Protein AF-A0A527FT64-F1 (afdb_monomer)

Solvent-accessible surface area (backbone atoms only — not comparable to full-atom values): 4419 Å² total; per-residue (Å²): 106,70,65,59,54,52,53,51,54,52,47,56,56,49,52,46,51,52,43,35,73,74,44,59,84,93,42,32,71,57,37,45,48,52,58,51,49,52,52,53,50,47,63,69,46,44,58,60,53,42,49,59,41,25,77,77,53,34,70,67,41,30,52,51,51,53,50,49,52,52,51,50,52,52,49,54,63,70,77,104

Radius of gyration: 15.1 Å; Cα contacts (8 Å, |Δi|>4): 25; chains: 1; bounding box: 31×26×39 Å

Sequence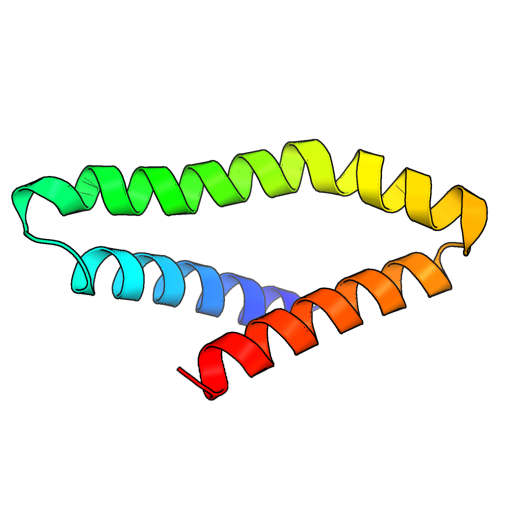 (80 aa):
RIVMALSSGLFAATAQGTAVALVDDHHRARAIAVVVGGTTVAVALGAPLGALVATVAGWRGTFFAIAGLGALAGAILWYR

Foldseek 3Di:
DVVVVVVVVVCLVVQLVVQLVVDDPVCSVVSNVVVVVVVVVCVVVVVVVLVVQCVPPNNVSSVVVVVVVVVVVVVVVVVD

Secondary structure (DSSP, 8-state):
-HHHHHHHHHHHHHHHHHHHHTS-GGGHHHHHHHHHHHHHHHHHHHHHHHHHHHHHHHHHHHHHHHHHHHHHHHHHHHH-

Mean predicted aligned error: 3.68 Å

pLDDT: mean 93.49, std 3.0, range [78.0, 96.75]

Structure (mmCIF, N/CA/C/O backbone):
data_AF-A0A527FT64-F1
#
_entry.id   AF-A0A527FT64-F1
#
loop_
_atom_site.group_PDB
_atom_site.id
_atom_site.type_symbol
_atom_site.label_atom_id
_atom_site.label_alt_id
_atom_site.label_comp_id
_atom_site.label_asym_id
_atom_site.label_entity_id
_atom_site.label_seq_id
_atom_site.pdbx_PDB_ins_code
_atom_site.Cartn_x
_atom_site.Ca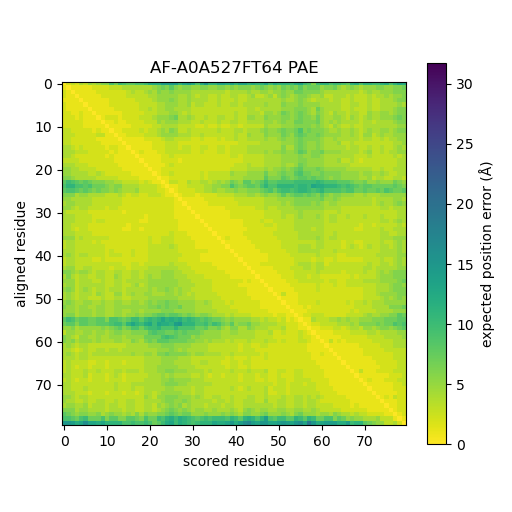rtn_y
_atom_site.Cartn_z
_atom_site.occupancy
_atom_site.B_iso_or_equiv
_atom_site.auth_seq_id
_atom_site.auth_comp_id
_atom_site.auth_asym_id
_atom_site.auth_atom_id
_atom_site.pdbx_PDB_model_num
ATOM 1 N N . ARG A 1 1 ? -0.112 -15.306 8.664 1.00 79.25 1 ARG A N 1
ATOM 2 C CA . ARG A 1 1 ? 1.285 -14.827 8.486 1.00 79.25 1 ARG A CA 1
ATOM 3 C C . ARG A 1 1 ? 1.966 -15.489 7.290 1.00 79.25 1 ARG A C 1
ATOM 5 O O . ARG A 1 1 ? 2.486 -14.747 6.478 1.00 79.25 1 ARG A O 1
ATOM 12 N N . ILE A 1 2 ? 1.877 -16.818 7.124 1.00 95.69 2 ILE A N 1
ATOM 13 C CA . ILE A 1 2 ? 2.397 -17.531 5.935 1.00 95.69 2 ILE A CA 1
ATOM 14 C C . ILE A 1 2 ? 1.844 -16.938 4.631 1.00 95.69 2 ILE A C 1
ATOM 16 O O . ILE A 1 2 ? 2.618 -16.505 3.791 1.00 95.69 2 ILE A O 1
ATOM 20 N N . VAL A 1 3 ? 0.516 -16.818 4.512 1.00 93.69 3 VAL A N 1
ATOM 21 C CA . VAL A 1 3 ? -0.132 -16.235 3.320 1.00 93.69 3 VAL A CA 1
ATOM 22 C C . VAL A 1 3 ? 0.388 -14.827 3.029 1.00 93.69 3 VAL A C 1
ATOM 24 O O . VAL A 1 3 ? 0.841 -14.568 1.930 1.00 93.69 3 VAL A O 1
ATOM 27 N N . MET A 1 4 ? 0.419 -13.941 4.031 1.00 89.62 4 MET A N 1
ATOM 28 C CA . MET A 1 4 ? 0.935 -12.577 3.855 1.00 89.62 4 MET A CA 1
ATOM 29 C C . MET A 1 4 ? 2.403 -12.546 3.410 1.00 89.62 4 MET A C 1
ATOM 31 O O . MET A 1 4 ? 2.754 -11.740 2.555 1.00 89.62 4 MET A O 1
ATOM 35 N N . ALA A 1 5 ? 3.252 -13.415 3.967 1.00 92.00 5 ALA A N 1
ATOM 36 C CA . ALA A 1 5 ? 4.661 -13.490 3.588 1.00 92.00 5 ALA A CA 1
ATOM 37 C C . ALA A 1 5 ? 4.825 -13.953 2.132 1.00 92.00 5 ALA A C 1
ATOM 39 O O . ALA A 1 5 ? 5.555 -13.323 1.370 1.00 92.00 5 ALA A O 1
ATOM 40 N N . LEU A 1 6 ? 4.093 -14.999 1.735 1.00 95.38 6 LEU A N 1
ATOM 41 C CA . LEU A 1 6 ? 4.090 -15.503 0.361 1.00 95.38 6 LEU A CA 1
ATOM 42 C C . LEU A 1 6 ? 3.556 -14.456 -0.623 1.00 95.38 6 LEU A C 1
ATOM 44 O O . LEU A 1 6 ? 4.207 -14.174 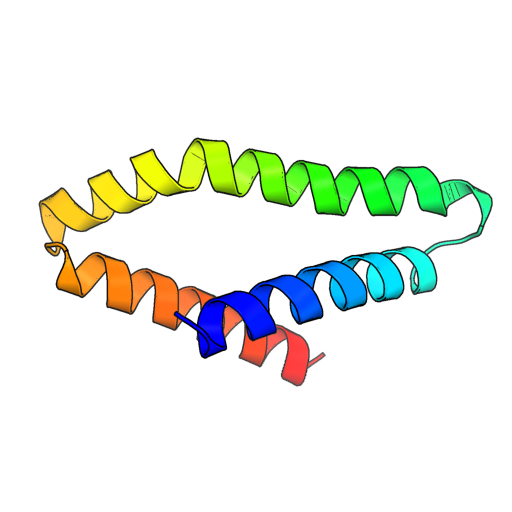-1.625 1.00 95.38 6 LEU A O 1
ATOM 48 N N . SER A 1 7 ? 2.409 -13.842 -0.321 1.00 92.00 7 SER A N 1
ATOM 49 C CA . SER A 1 7 ? 1.800 -12.816 -1.172 1.00 92.00 7 SER A CA 1
ATOM 50 C C . SER A 1 7 ? 2.707 -11.599 -1.340 1.00 92.00 7 SER A C 1
ATOM 52 O O . SER A 1 7 ? 2.851 -11.109 -2.454 1.00 92.00 7 SER A O 1
ATOM 54 N N . SER A 1 8 ? 3.348 -11.136 -0.262 1.00 90.12 8 SER A N 1
ATOM 55 C CA . SER A 1 8 ? 4.282 -10.004 -0.310 1.00 90.12 8 SER A CA 1
ATOM 56 C C . SER A 1 8 ? 5.511 -10.313 -1.172 1.00 90.12 8 SER A C 1
ATOM 58 O O . SER A 1 8 ? 5.870 -9.519 -2.041 1.00 90.12 8 SER A O 1
ATOM 60 N N . GLY A 1 9 ? 6.118 -11.492 -0.989 1.00 89.94 9 GLY A N 1
ATOM 61 C CA . GLY A 1 9 ? 7.275 -11.912 -1.784 1.00 89.94 9 GLY A CA 1
ATOM 62 C C . GLY A 1 9 ? 6.946 -12.056 -3.270 1.00 89.94 9 GLY A C 1
ATOM 63 O O . GLY A 1 9 ? 7.681 -11.542 -4.114 1.00 89.94 9 GLY A O 1
ATOM 64 N N . LEU A 1 10 ? 5.814 -12.695 -3.588 1.00 93.19 10 LEU A N 1
ATOM 65 C CA . LEU A 1 10 ? 5.360 -12.852 -4.969 1.00 93.19 10 LEU A CA 1
ATOM 66 C C . LEU A 1 10 ? 5.078 -11.490 -5.610 1.00 93.19 10 LEU A C 1
ATOM 68 O O . LEU A 1 10 ? 5.591 -11.220 -6.691 1.00 93.19 10 LEU A O 1
ATOM 72 N N . PHE A 1 11 ? 4.344 -10.618 -4.911 1.00 90.56 11 PHE A N 1
ATOM 73 C CA . PHE A 1 11 ? 4.033 -9.272 -5.386 1.00 90.56 11 PHE A CA 1
ATOM 74 C C . PHE A 1 11 ? 5.296 -8.462 -5.685 1.00 90.56 11 PHE A C 1
ATOM 76 O O . PHE A 1 11 ? 5.382 -7.856 -6.750 1.00 90.56 11 PHE A O 1
ATOM 83 N N . ALA A 1 12 ? 6.288 -8.469 -4.789 1.00 89.00 12 ALA A N 1
ATOM 84 C CA . ALA A 1 12 ? 7.524 -7.717 -4.986 1.00 89.00 12 ALA A CA 1
ATOM 85 C C . ALA A 1 12 ? 8.282 -8.170 -6.246 1.00 89.00 12 ALA A C 1
ATOM 87 O O . ALA A 1 12 ? 8.707 -7.328 -7.039 1.00 89.00 12 ALA A O 1
ATOM 88 N N . ALA A 1 13 ? 8.408 -9.483 -6.466 1.00 89.75 13 ALA A N 1
ATOM 89 C CA . ALA A 1 13 ? 9.066 -10.024 -7.654 1.00 89.75 13 ALA A CA 1
ATOM 90 C C . ALA A 1 13 ? 8.288 -9.698 -8.941 1.00 89.75 13 ALA A C 1
ATOM 92 O O . ALA A 1 13 ? 8.868 -9.208 -9.913 1.00 89.75 13 ALA A O 1
ATOM 93 N N . THR A 1 14 ? 6.968 -9.915 -8.945 1.00 94.00 14 THR A N 1
ATOM 94 C CA . THR A 1 14 ? 6.135 -9.680 -10.132 1.00 94.00 14 THR A CA 1
ATOM 95 C C . THR A 1 14 ? 5.997 -8.198 -10.459 1.00 94.00 14 THR A C 1
ATOM 97 O O . THR A 1 14 ? 6.078 -7.834 -11.623 1.00 94.00 14 THR A O 1
ATOM 100 N N . ALA A 1 15 ? 5.838 -7.323 -9.462 1.00 92.31 15 ALA A N 1
ATOM 101 C CA . ALA A 1 15 ? 5.672 -5.888 -9.690 1.00 92.31 15 ALA A CA 1
ATOM 102 C C . ALA A 1 15 ? 6.911 -5.274 -10.354 1.00 92.31 15 ALA A C 1
ATOM 104 O O . ALA A 1 15 ? 6.783 -4.505 -11.305 1.00 92.31 15 ALA A O 1
ATOM 105 N N . GLN A 1 16 ? 8.108 -5.655 -9.895 1.00 93.19 16 GLN A N 1
ATOM 106 C CA . GLN A 1 16 ? 9.367 -5.213 -10.498 1.00 93.19 16 GLN A CA 1
ATOM 107 C C . GLN A 1 16 ? 9.520 -5.743 -11.929 1.00 93.19 16 GLN A C 1
ATOM 109 O O . GLN A 1 16 ? 9.833 -4.974 -12.838 1.00 93.19 16 GLN A O 1
ATOM 114 N N . GLY A 1 17 ? 9.249 -7.036 -12.146 1.00 93.12 17 GLY A N 1
ATOM 115 C CA . GLY A 1 17 ? 9.306 -7.648 -13.475 1.00 93.12 17 GLY A CA 1
ATOM 116 C C . GLY A 1 17 ? 8.350 -6.986 -14.471 1.00 93.12 17 GLY A C 1
ATOM 117 O O . GLY A 1 17 ? 8.766 -6.612 -15.566 1.00 93.12 17 GLY A O 1
ATOM 118 N N . THR A 1 18 ? 7.098 -6.763 -14.069 1.00 94.38 18 THR A N 1
ATOM 119 C CA . THR A 1 18 ? 6.086 -6.100 -14.902 1.00 94.38 18 THR A CA 1
ATOM 120 C C . THR A 1 18 ? 6.454 -4.646 -15.193 1.00 94.38 18 THR A C 1
ATOM 122 O O . THR A 1 18 ? 6.333 -4.209 -16.333 1.00 94.38 18 THR A O 1
ATOM 125 N N . ALA A 1 19 ? 6.950 -3.892 -14.206 1.00 94.38 19 ALA A N 1
ATOM 126 C CA . ALA A 1 19 ? 7.362 -2.503 -14.416 1.00 94.38 19 ALA A CA 1
ATOM 127 C C . ALA A 1 19 ? 8.514 -2.386 -15.426 1.00 94.38 19 ALA A C 1
ATOM 129 O O . ALA A 1 19 ? 8.499 -1.503 -16.279 1.00 94.38 19 ALA A O 1
ATOM 130 N N . VAL A 1 20 ? 9.488 -3.296 -15.354 1.00 96.06 20 VAL A N 1
ATOM 131 C CA . VAL A 1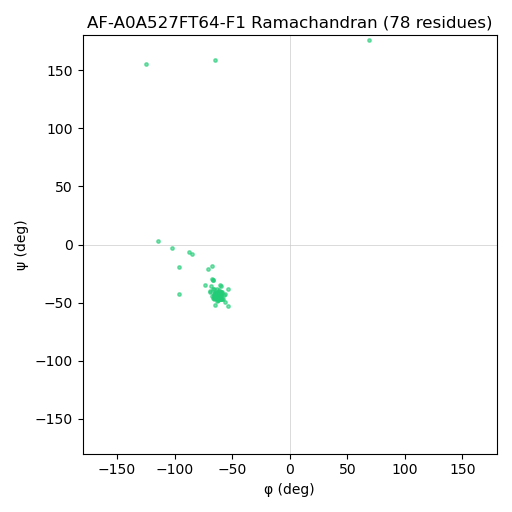 20 ? 10.615 -3.366 -16.294 1.00 96.06 20 VAL A CA 1
ATOM 132 C C . VAL A 1 20 ? 10.164 -3.793 -17.693 1.00 96.06 20 VAL A C 1
ATOM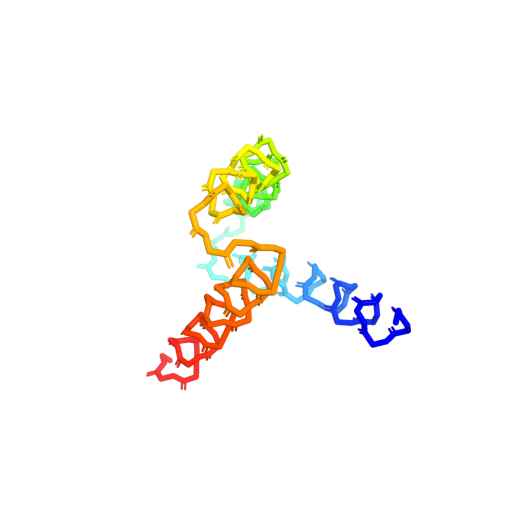 134 O O . VAL A 1 20 ? 10.706 -3.290 -18.668 1.00 96.06 20 VAL A O 1
ATOM 137 N N . ALA A 1 21 ? 9.171 -4.678 -17.805 1.00 95.19 21 ALA A N 1
ATOM 138 C CA . ALA A 1 21 ? 8.636 -5.123 -19.093 1.00 95.19 21 ALA A CA 1
ATOM 139 C C . ALA A 1 21 ? 7.815 -4.046 -19.831 1.00 95.19 21 ALA A C 1
ATOM 141 O O . ALA A 1 21 ? 7.635 -4.141 -21.041 1.00 95.19 21 ALA A O 1
ATOM 142 N N . LEU A 1 22 ? 7.316 -3.033 -19.114 1.00 94.44 22 LEU A N 1
ATOM 143 C CA . LEU A 1 22 ? 6.518 -1.933 -19.670 1.00 94.44 22 LEU A CA 1
ATOM 144 C C . LEU A 1 22 ? 7.355 -0.752 -20.184 1.00 94.44 22 LEU A C 1
ATOM 146 O O . LEU A 1 22 ? 6.788 0.193 -20.733 1.00 94.44 22 LEU A O 1
ATOM 150 N N . VAL A 1 23 ? 8.674 -0.763 -19.978 1.00 96.06 23 VAL A N 1
ATOM 151 C CA . VAL A 1 23 ? 9.566 0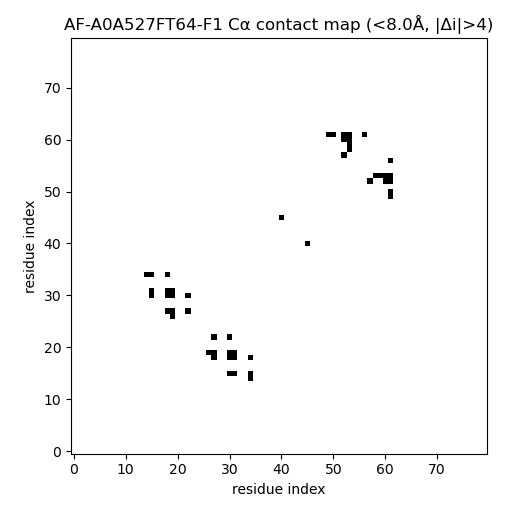.340 -20.357 1.00 96.06 23 VAL A CA 1
ATOM 152 C C . VAL A 1 23 ? 10.700 -0.141 -21.258 1.00 96.06 23 VAL A C 1
ATOM 154 O O . VAL A 1 23 ? 11.113 -1.295 -21.197 1.00 96.06 23 VAL A O 1
ATOM 157 N N . ASP A 1 24 ? 11.253 0.771 -22.054 1.00 94.12 24 ASP A N 1
ATOM 158 C CA . ASP A 1 24 ? 12.455 0.512 -22.848 1.00 94.12 24 ASP A CA 1
ATOM 159 C C . ASP A 1 24 ? 13.696 0.257 -21.971 1.00 94.12 24 ASP A C 1
ATOM 161 O O . ASP A 1 24 ? 13.793 0.736 -20.836 1.00 94.12 24 ASP A O 1
ATOM 165 N N . ASP A 1 25 ? 14.710 -0.409 -22.533 1.00 90.44 25 ASP A N 1
ATOM 166 C CA . ASP A 1 25 ? 15.914 -0.854 -21.810 1.00 90.44 25 ASP A CA 1
ATOM 167 C C . ASP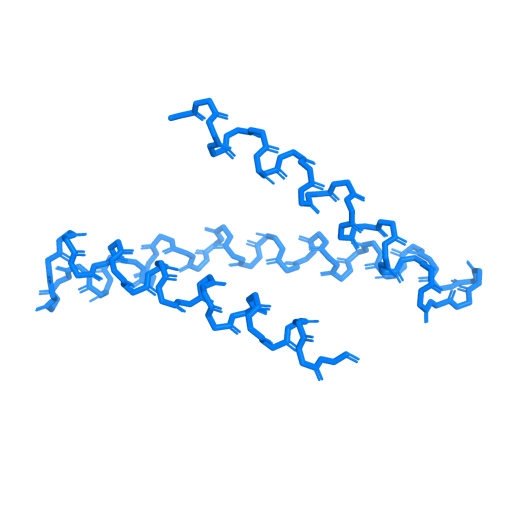 A 1 25 ? 16.648 0.253 -21.044 1.00 90.44 25 ASP A C 1
ATOM 169 O O . ASP A 1 25 ? 17.081 0.051 -19.908 1.00 90.44 25 ASP A O 1
ATOM 173 N N . HIS A 1 26 ? 16.722 1.453 -21.616 1.00 93.75 26 HIS A N 1
ATOM 174 C CA . HIS A 1 26 ? 17.346 2.607 -20.967 1.00 93.75 26 HIS A CA 1
ATOM 175 C C . HIS A 1 26 ? 16.595 3.126 -19.725 1.00 93.75 26 HIS A C 1
ATOM 177 O O . HIS A 1 26 ? 17.187 3.814 -18.894 1.00 93.75 26 HIS A O 1
ATOM 183 N N . HIS A 1 27 ? 15.314 2.784 -19.554 1.00 95.19 27 HIS A N 1
ATOM 184 C CA . HIS A 1 27 ? 14.471 3.262 -18.454 1.00 95.19 27 HIS A CA 1
ATOM 185 C C . HIS A 1 27 ? 14.271 2.243 -17.327 1.00 95.19 27 HIS A C 1
ATOM 187 O O . HIS A 1 27 ? 13.655 2.578 -16.311 1.00 95.19 27 HIS A O 1
ATOM 193 N N . ARG A 1 28 ? 14.808 1.023 -17.446 1.00 94.31 28 ARG A N 1
ATOM 194 C CA . ARG A 1 28 ? 14.582 -0.060 -16.470 1.00 94.31 28 ARG A CA 1
ATOM 195 C C . ARG A 1 28 ? 14.962 0.330 -15.040 1.00 94.31 28 ARG A C 1
ATOM 197 O O . ARG A 1 28 ? 14.198 0.084 -14.111 1.00 94.31 28 ARG A O 1
ATOM 204 N N . ALA A 1 29 ? 16.097 1.011 -14.860 1.00 94.31 29 ALA A N 1
ATOM 205 C CA . ALA A 1 29 ? 16.530 1.494 -13.546 1.00 94.31 29 ALA A CA 1
ATOM 206 C C . ALA A 1 29 ? 15.528 2.490 -12.932 1.00 94.31 29 ALA A C 1
ATOM 208 O O . ALA A 1 29 ? 15.241 2.432 -11.736 1.00 94.31 29 ALA A O 1
ATOM 209 N N . ARG A 1 30 ? 14.941 3.370 -13.756 1.00 95.56 30 ARG A N 1
ATOM 210 C CA . ARG A 1 30 ? 13.917 4.328 -13.321 1.00 95.56 30 ARG A CA 1
ATOM 211 C C . ARG A 1 30 ? 12.609 3.623 -12.967 1.00 95.56 30 ARG A C 1
ATOM 213 O O . ARG A 1 30 ? 12.003 3.979 -11.963 1.00 95.56 30 ARG A O 1
ATOM 220 N N . ALA A 1 31 ? 12.196 2.622 -13.744 1.00 96.00 31 ALA A N 1
ATOM 221 C CA . ALA A 1 31 ? 11.006 1.828 -13.443 1.00 96.00 31 ALA A CA 1
ATOM 222 C C . ALA A 1 31 ? 11.127 1.135 -12.077 1.00 96.00 31 ALA A C 1
ATOM 224 O O . ALA A 1 31 ? 10.235 1.266 -11.239 1.00 96.00 31 ALA A O 1
ATOM 225 N N . ILE A 1 32 ? 12.275 0.506 -11.806 1.00 95.06 32 ILE A N 1
ATOM 226 C CA . ILE A 1 32 ? 12.562 -0.103 -10.500 1.00 95.06 32 ILE A CA 1
ATOM 227 C C . ILE A 1 32 ? 12.523 0.950 -9.387 1.00 95.06 32 ILE A C 1
ATOM 229 O O . ILE A 1 32 ? 11.874 0.743 -8.360 1.00 95.06 32 ILE A O 1
ATOM 233 N N . ALA A 1 33 ? 13.165 2.104 -9.596 1.00 95.75 33 ALA A N 1
ATOM 234 C CA . ALA A 1 33 ? 13.181 3.192 -8.620 1.00 95.75 33 ALA A CA 1
ATOM 235 C C . ALA A 1 33 ? 11.773 3.721 -8.296 1.00 95.75 33 ALA A C 1
ATOM 237 O O . ALA A 1 33 ? 11.504 4.049 -7.144 1.00 95.75 33 ALA A O 1
ATOM 238 N N . VAL A 1 34 ? 10.860 3.762 -9.272 1.00 96.12 34 VAL A N 1
ATOM 239 C CA . VAL A 1 34 ? 9.457 4.149 -9.048 1.00 96.12 34 VAL A CA 1
ATOM 240 C C . VAL A 1 34 ? 8.737 3.121 -8.173 1.00 96.12 34 VAL A C 1
ATOM 242 O O . VAL A 1 34 ? 8.078 3.508 -7.207 1.00 96.12 34 VAL A O 1
ATOM 245 N N . VAL A 1 35 ? 8.892 1.822 -8.449 1.00 95.69 35 VAL A N 1
ATOM 246 C CA . VAL A 1 35 ? 8.260 0.757 -7.645 1.00 95.69 35 VAL A CA 1
ATOM 247 C C . VAL A 1 35 ? 8.801 0.752 -6.208 1.00 95.69 35 VAL A C 1
ATOM 249 O O . VAL A 1 35 ? 8.032 0.690 -5.243 1.00 95.69 35 VAL A O 1
ATOM 252 N N . VAL A 1 36 ? 10.122 0.872 -6.041 1.00 95.19 36 VAL A N 1
ATOM 253 C CA . VAL A 1 36 ? 10.755 0.965 -4.714 1.00 95.19 36 VAL A CA 1
ATOM 254 C C . VAL A 1 36 ? 10.337 2.253 -4.005 1.00 95.19 36 VAL A C 1
ATOM 256 O O . VAL A 1 36 ? 9.967 2.211 -2.835 1.00 95.19 36 VAL A O 1
ATOM 259 N N . GLY A 1 37 ? 10.323 3.384 -4.712 1.00 96.19 37 GLY A N 1
ATOM 260 C CA . GLY A 1 37 ? 9.873 4.667 -4.178 1.00 96.19 37 GLY A CA 1
ATOM 261 C C . GLY A 1 37 ? 8.439 4.602 -3.655 1.00 96.19 37 GLY A C 1
ATOM 262 O O . GLY A 1 37 ? 8.172 5.054 -2.542 1.00 96.19 37 GLY A O 1
ATOM 263 N N . GLY A 1 38 ? 7.537 3.953 -4.397 1.00 94.25 38 GLY A N 1
ATOM 264 C CA . GLY A 1 38 ? 6.171 3.684 -3.943 1.00 94.25 38 GLY A CA 1
ATOM 265 C C . GLY A 1 38 ? 6.129 2.861 -2.653 1.00 94.25 38 GLY A C 1
ATOM 266 O O . GLY A 1 38 ? 5.375 3.191 -1.739 1.00 94.25 38 GLY A O 1
ATOM 267 N N . THR A 1 39 ? 6.993 1.849 -2.531 1.00 93.94 39 THR A N 1
ATOM 268 C CA . THR A 1 39 ? 7.121 1.043 -1.303 1.00 93.94 39 THR A CA 1
ATOM 269 C C . THR A 1 39 ? 7.578 1.897 -0.116 1.00 93.94 39 THR A C 1
ATOM 271 O O . THR A 1 39 ? 6.995 1.812 0.963 1.00 93.94 39 THR A O 1
ATOM 274 N N . THR A 1 40 ? 8.566 2.772 -0.308 1.00 95.44 40 THR A N 1
ATOM 275 C CA . THR A 1 40 ? 9.048 3.692 0.735 1.00 95.44 40 THR A CA 1
ATOM 276 C C . THR A 1 40 ? 7.949 4.638 1.209 1.00 95.44 40 THR A C 1
ATOM 278 O O . THR A 1 40 ? 7.741 4.789 2.413 1.00 95.44 40 THR A O 1
ATOM 281 N N . VAL A 1 41 ? 7.207 5.242 0.276 1.00 96.75 41 VAL A N 1
ATOM 282 C CA . VAL A 1 41 ? 6.073 6.120 0.601 1.00 96.75 41 VAL A CA 1
ATOM 283 C C . VAL A 1 41 ? 4.993 5.349 1.362 1.00 96.75 41 VAL A C 1
ATOM 285 O O . VAL A 1 41 ? 4.477 5.850 2.361 1.00 96.75 41 VAL A O 1
ATOM 288 N N . ALA A 1 42 ? 4.692 4.115 0.951 1.00 93.56 42 ALA A N 1
ATOM 289 C CA . ALA A 1 42 ? 3.726 3.264 1.640 1.00 93.56 42 ALA A CA 1
ATOM 290 C C . ALA A 1 42 ? 4.150 2.942 3.082 1.00 93.56 42 ALA A C 1
ATOM 292 O O . ALA A 1 42 ? 3.314 2.984 3.981 1.00 93.56 42 ALA A O 1
ATOM 293 N N . VAL A 1 43 ? 5.434 2.673 3.333 1.00 94.75 43 VAL A N 1
ATOM 294 C CA . VAL A 1 43 ? 5.949 2.446 4.696 1.00 94.75 43 VAL A CA 1
ATOM 295 C C . VAL A 1 43 ? 5.888 3.728 5.530 1.00 94.75 43 VAL A C 1
ATOM 297 O O . VAL A 1 43 ? 5.438 3.689 6.674 1.00 94.75 43 VAL A O 1
ATOM 300 N N . ALA A 1 44 ? 6.292 4.864 4.956 1.00 96.56 44 ALA A N 1
ATOM 301 C CA . ALA A 1 44 ? 6.314 6.149 5.653 1.00 96.56 44 ALA A CA 1
ATOM 302 C C . ALA A 1 44 ? 4.906 6.641 6.031 1.00 96.56 44 ALA A C 1
ATOM 304 O O . ALA A 1 44 ? 4.694 7.132 7.139 1.00 96.56 44 ALA A O 1
ATOM 305 N N . LEU A 1 45 ? 3.937 6.499 5.122 1.00 96.12 45 LEU A N 1
ATOM 306 C CA . LEU A 1 45 ? 2.577 7.010 5.304 1.00 96.12 45 LEU A CA 1
ATOM 307 C C . LEU A 1 45 ? 1.590 5.961 5.832 1.00 96.12 45 LEU A C 1
ATOM 309 O O . LEU A 1 45 ? 0.549 6.324 6.377 1.00 96.12 45 LEU A O 1
ATOM 313 N N . GLY A 1 46 ? 1.893 4.669 5.712 1.00 93.19 46 GLY A N 1
ATOM 314 C CA . GLY A 1 46 ? 0.966 3.594 6.068 1.00 93.19 46 GLY A CA 1
ATOM 315 C C . GLY A 1 46 ? 0.592 3.588 7.549 1.00 93.19 46 GLY A C 1
ATOM 316 O O . GLY A 1 46 ? -0.587 3.492 7.884 1.00 93.19 46 GLY A O 1
ATOM 317 N N . ALA A 1 47 ? 1.574 3.750 8.438 1.00 93.31 47 ALA A N 1
ATOM 318 C CA . ALA A 1 47 ? 1.334 3.823 9.878 1.00 93.31 47 ALA A CA 1
ATOM 319 C C . ALA A 1 47 ? 0.508 5.059 10.298 1.00 93.31 47 ALA A C 1
ATOM 321 O O . ALA A 1 47 ? -0.507 4.864 10.970 1.00 93.31 47 ALA A O 1
ATOM 322 N N . PRO A 1 48 ? 0.856 6.306 9.910 1.00 94.88 48 PRO A N 1
ATOM 323 C CA . PRO A 1 48 ? 0.067 7.474 10.301 1.00 94.88 48 PRO A CA 1
ATOM 324 C C . PRO A 1 48 ? -1.342 7.465 9.696 1.00 94.88 48 PRO A C 1
ATOM 326 O O . PRO A 1 48 ? -2.303 7.729 10.414 1.00 94.88 48 PRO A O 1
ATOM 329 N N . LEU A 1 49 ? -1.505 7.094 8.421 1.00 94.06 49 LEU A N 1
ATOM 330 C CA . LEU A 1 49 ? -2.835 6.979 7.810 1.00 94.06 49 LEU A CA 1
ATOM 331 C C . LEU A 1 49 ? -3.661 5.865 8.465 1.00 94.06 49 LEU A C 1
ATOM 333 O O . LEU A 1 49 ? -4.838 6.060 8.762 1.00 94.06 49 LEU A O 1
ATOM 337 N N . GLY A 1 50 ? -3.047 4.716 8.754 1.00 92.94 50 GLY A N 1
ATOM 338 C CA . GLY A 1 50 ? -3.708 3.617 9.457 1.00 92.94 50 GLY A CA 1
ATOM 339 C C . GLY A 1 50 ? -4.138 3.996 10.876 1.00 92.94 50 GLY A C 1
ATOM 340 O O . GLY A 1 50 ? -5.234 3.624 11.299 1.00 92.94 50 GLY A O 1
ATOM 341 N N . ALA A 1 51 ? -3.314 4.774 11.584 1.00 93.81 51 ALA A N 1
ATOM 342 C CA . ALA A 1 51 ? -3.637 5.308 12.902 1.00 93.81 51 ALA A CA 1
ATOM 343 C C . ALA A 1 51 ? -4.796 6.313 12.838 1.00 93.81 51 ALA A C 1
ATOM 345 O O . ALA A 1 51 ? -5.716 6.211 13.643 1.00 93.81 51 ALA A O 1
ATOM 346 N N . LEU A 1 52 ? -4.806 7.218 11.852 1.00 94.31 52 LEU A N 1
ATOM 347 C CA . LEU A 1 52 ? -5.913 8.156 11.624 1.00 94.31 52 LEU A CA 1
ATOM 348 C C . LEU A 1 52 ? -7.232 7.433 11.328 1.00 94.31 52 LEU A C 1
ATOM 350 O O . LEU A 1 52 ? -8.275 7.817 11.843 1.00 94.31 52 LEU A O 1
ATOM 354 N N . VAL A 1 53 ? -7.209 6.355 10.542 1.00 94.00 53 VAL A N 1
ATOM 355 C CA . VAL A 1 53 ? -8.413 5.532 10.336 1.00 94.00 53 VAL A CA 1
ATOM 356 C C . VAL A 1 53 ? -8.815 4.824 11.634 1.00 94.00 53 VAL A C 1
ATOM 358 O O . VAL A 1 53 ? -10.003 4.736 11.949 1.00 94.00 53 VAL A O 1
ATOM 361 N N . ALA A 1 54 ? -7.839 4.360 12.419 1.00 94.19 54 ALA A N 1
ATOM 362 C CA . ALA A 1 54 ? -8.095 3.656 13.670 1.00 94.19 54 ALA A CA 1
ATOM 363 C C . ALA A 1 54 ? -8.729 4.554 14.744 1.00 94.19 54 ALA A C 1
ATOM 365 O O . ALA A 1 54 ? -9.504 4.044 15.552 1.00 94.19 54 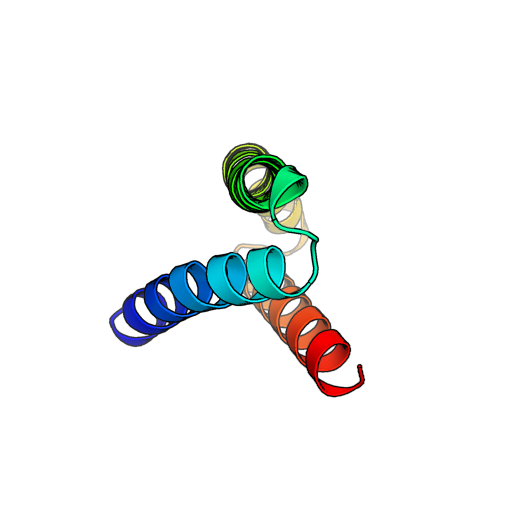ALA A O 1
ATOM 366 N N . THR A 1 55 ? -8.451 5.864 14.761 1.00 94.94 55 THR A N 1
ATOM 367 C CA . THR A 1 55 ? -9.084 6.781 15.727 1.00 94.94 55 THR A CA 1
ATOM 368 C C . THR A 1 55 ? -10.580 6.960 15.476 1.00 94.94 55 THR A C 1
ATOM 370 O O . THR A 1 55 ? -11.326 7.168 16.429 1.00 94.94 55 THR A O 1
ATOM 373 N N . VAL A 1 56 ? -11.031 6.843 14.222 1.00 93.06 56 VAL A N 1
ATOM 374 C CA . VAL A 1 56 ? -12.437 7.054 13.836 1.00 93.06 56 VAL A CA 1
ATOM 375 C C . VAL A 1 56 ? -13.216 5.738 13.766 1.00 93.06 56 VAL A C 1
ATOM 377 O O . VAL A 1 56 ? -14.351 5.664 14.228 1.00 93.06 56 VAL A O 1
ATOM 380 N N . ALA A 1 57 ? -12.617 4.687 13.198 1.00 91.50 57 ALA A N 1
ATOM 381 C CA . ALA A 1 57 ? -13.286 3.415 12.898 1.00 91.50 57 ALA A CA 1
ATOM 382 C C . ALA A 1 57 ? -12.756 2.220 13.718 1.00 91.50 57 ALA A C 1
ATOM 384 O O . ALA A 1 57 ? -13.184 1.076 13.521 1.00 91.50 57 ALA A O 1
ATOM 385 N N . GLY A 1 58 ? -11.813 2.460 14.634 1.00 94.06 58 GLY A N 1
ATOM 386 C CA . GLY A 1 58 ? -11.149 1.418 15.412 1.00 94.06 58 GLY A CA 1
ATOM 387 C C . GLY A 1 58 ? -10.228 0.524 14.575 1.00 94.06 58 GLY A C 1
ATOM 388 O O . GLY A 1 58 ? -10.165 0.594 13.348 1.00 94.06 58 GLY A O 1
ATOM 389 N N . TRP A 1 59 ? -9.529 -0.394 15.247 1.00 92.38 59 TRP A N 1
ATOM 390 C CA . TRP A 1 59 ? -8.569 -1.303 14.603 1.00 92.38 59 TRP A CA 1
ATOM 391 C C . TRP A 1 59 ? -9.207 -2.205 13.533 1.00 92.38 59 TRP A C 1
ATOM 393 O O . TRP A 1 59 ? -8.588 -2.493 12.511 1.00 92.38 59 TRP A O 1
ATOM 403 N N . ARG A 1 60 ? -10.460 -2.636 13.745 1.00 94.88 60 ARG A N 1
ATOM 404 C CA . ARG A 1 60 ? -11.208 -3.469 12.785 1.00 94.88 60 ARG A CA 1
ATOM 405 C C . ARG A 1 60 ? -11.490 -2.697 11.500 1.00 94.88 60 ARG A C 1
ATOM 407 O O . ARG A 1 60 ? -11.287 -3.240 10.418 1.00 94.88 60 ARG A O 1
ATOM 414 N N . GLY A 1 61 ? -11.920 -1.439 11.627 1.00 93.06 61 GLY A N 1
ATOM 415 C CA . GLY A 1 61 ? -12.172 -0.551 10.495 1.00 93.06 61 GLY A CA 1
ATOM 416 C C . GLY A 1 61 ? -10.918 -0.327 9.657 1.00 93.06 61 GLY A C 1
ATOM 417 O O . GLY A 1 61 ? -10.983 -0.428 8.435 1.00 93.06 61 GLY A O 1
ATOM 418 N N . THR A 1 62 ? -9.758 -0.152 10.295 1.00 93.06 62 THR A N 1
ATOM 419 C CA . THR A 1 62 ? -8.473 -0.042 9.588 1.00 93.06 62 THR A CA 1
ATOM 420 C C . THR A 1 62 ? -8.155 -1.287 8.759 1.00 93.06 62 THR A C 1
ATOM 422 O O . THR A 1 62 ? -7.773 -1.160 7.597 1.00 93.06 62 THR A O 1
ATOM 425 N N . PHE A 1 63 ? -8.360 -2.498 9.294 1.00 92.69 63 PHE A N 1
ATOM 426 C CA . PHE A 1 63 ? -8.147 -3.726 8.515 1.00 92.69 63 PHE A CA 1
ATOM 427 C C . PHE A 1 63 ? -9.118 -3.856 7.340 1.00 92.69 63 PHE A C 1
ATOM 429 O O . PHE A 1 63 ? -8.691 -4.246 6.255 1.00 92.69 63 PHE A O 1
ATOM 436 N N . PHE A 1 64 ? -10.395 -3.506 7.523 1.00 95.62 64 PHE A N 1
ATOM 437 C CA . PHE A 1 64 ? -11.359 -3.504 6.420 1.00 95.62 64 PHE A CA 1
ATOM 438 C C . PHE A 1 64 ? -11.027 -2.453 5.360 1.00 95.62 64 PHE A C 1
ATOM 440 O O . PHE A 1 64 ? -11.145 -2.747 4.175 1.00 95.62 64 PHE A O 1
ATOM 447 N N . ALA A 1 65 ? -10.555 -1.271 5.757 1.00 94.12 65 ALA A N 1
ATOM 448 C CA . ALA A 1 65 ? -10.105 -0.241 4.826 1.00 94.12 65 ALA A CA 1
ATOM 449 C C . ALA A 1 65 ? -8.906 -0.723 3.992 1.00 94.12 65 ALA A C 1
ATOM 451 O O . ALA A 1 65 ? -8.919 -0.602 2.770 1.00 94.12 65 ALA A O 1
ATOM 452 N N . ILE A 1 66 ? -7.906 -1.342 4.631 1.00 93.25 66 ILE A N 1
ATOM 453 C CA . ILE A 1 66 ? -6.748 -1.929 3.938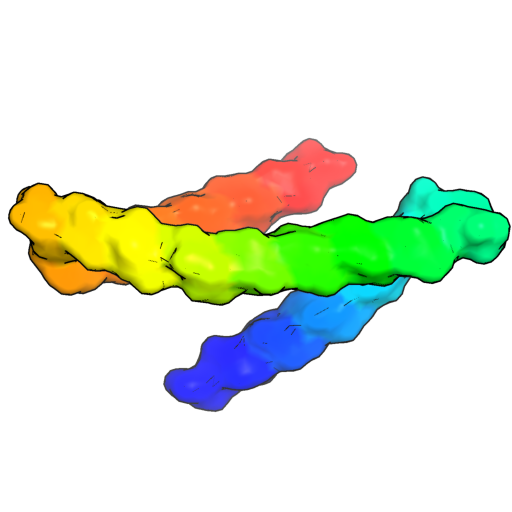 1.00 93.25 66 ILE A CA 1
ATOM 454 C C . ILE A 1 66 ? -7.191 -3.057 2.996 1.00 93.25 66 ILE A C 1
ATOM 456 O O . ILE A 1 66 ? -6.760 -3.100 1.844 1.00 93.25 66 ILE A O 1
ATOM 460 N N . ALA A 1 67 ? -8.073 -3.949 3.456 1.00 94.31 67 ALA A N 1
ATOM 461 C CA . ALA A 1 67 ? -8.609 -5.030 2.633 1.00 94.31 67 ALA A CA 1
ATOM 462 C C . ALA A 1 67 ? -9.391 -4.493 1.422 1.00 94.31 67 ALA A C 1
ATOM 464 O O . ALA A 1 67 ? -9.203 -4.982 0.310 1.00 94.31 67 ALA A O 1
ATOM 465 N N . GLY A 1 68 ? -10.213 -3.458 1.619 1.00 96.50 68 GLY A N 1
ATOM 466 C CA . GLY A 1 68 ? -10.961 -2.785 0.558 1.00 96.50 68 GLY A CA 1
ATOM 467 C C . GLY A 1 68 ? -10.050 -2.114 -0.469 1.00 96.50 68 GLY A C 1
ATOM 468 O O . GLY A 1 68 ? -10.254 -2.293 -1.666 1.00 96.50 68 GLY A O 1
ATOM 469 N N . LEU A 1 69 ? -9.001 -1.416 -0.022 1.00 94.25 69 LEU A N 1
ATOM 470 C CA . LEU A 1 69 ? -7.991 -0.829 -0.910 1.00 94.25 69 LEU A CA 1
ATOM 471 C C . LEU A 1 69 ? -7.263 -1.898 -1.736 1.00 94.25 69 LEU A C 1
ATOM 473 O O . LEU A 1 69 ? -7.093 -1.729 -2.943 1.00 94.25 69 LEU A O 1
ATOM 477 N N . GLY A 1 70 ? -6.874 -3.013 -1.110 1.00 93.31 70 GLY A N 1
ATOM 478 C CA . GLY A 1 70 ? -6.249 -4.140 -1.805 1.00 93.31 70 GLY A CA 1
ATOM 479 C C . GLY A 1 70 ? -7.177 -4.789 -2.835 1.00 93.31 70 GLY A C 1
ATOM 480 O O . GLY A 1 70 ? -6.759 -5.049 -3.963 1.00 93.31 70 GLY A O 1
ATOM 481 N N . ALA A 1 71 ? -8.446 -4.997 -2.479 1.00 96.12 71 ALA A N 1
ATOM 482 C CA . ALA A 1 71 ? -9.454 -5.533 -3.390 1.00 96.12 71 ALA A CA 1
ATOM 483 C C . ALA A 1 71 ? -9.717 -4.591 -4.576 1.00 96.12 71 ALA A C 1
ATOM 485 O O . ALA A 1 71 ? -9.786 -5.052 -5.712 1.00 96.12 71 ALA A O 1
ATOM 486 N N . LEU A 1 72 ? -9.802 -3.279 -4.331 1.00 96.75 72 LEU A N 1
ATOM 487 C CA . LEU A 1 72 ? -9.970 -2.267 -5.375 1.00 96.75 72 LEU A CA 1
ATOM 488 C C . LEU A 1 72 ? -8.779 -2.260 -6.343 1.00 96.75 72 LEU A C 1
ATOM 490 O O . LEU A 1 72 ? -8.977 -2.298 -7.554 1.00 96.75 72 LEU A O 1
ATOM 494 N N . ALA A 1 73 ? -7.547 -2.259 -5.827 1.00 93.12 73 ALA A N 1
ATOM 495 C CA . ALA A 1 73 ? -6.346 -2.323 -6.657 1.00 93.12 73 ALA A CA 1
ATOM 496 C C . ALA A 1 73 ? -6.298 -3.614 -7.494 1.00 93.12 73 ALA A C 1
ATOM 498 O O . ALA A 1 73 ? -6.020 -3.560 -8.691 1.00 93.12 73 ALA A O 1
ATOM 499 N N . GLY A 1 74 ? -6.625 -4.759 -6.886 1.00 93.25 74 GLY A N 1
ATOM 500 C CA . GLY A 1 74 ? -6.733 -6.036 -7.591 1.00 93.25 74 GLY A CA 1
ATOM 501 C C . GLY A 1 74 ? -7.795 -6.013 -8.692 1.00 93.25 74 GLY A C 1
ATOM 502 O O . GLY A 1 74 ? -7.528 -6.464 -9.801 1.00 93.25 74 GLY A O 1
ATOM 503 N N . ALA A 1 75 ? -8.964 -5.427 -8.426 1.00 95.75 75 ALA A N 1
ATOM 504 C CA . ALA A 1 75 ? -10.014 -5.262 -9.426 1.00 95.75 75 ALA A CA 1
ATOM 505 C C . ALA A 1 75 ? -9.557 -4.363 -10.585 1.00 95.75 75 ALA A C 1
ATOM 507 O O . ALA A 1 75 ? -9.743 -4.725 -11.741 1.00 95.75 75 ALA A O 1
ATOM 508 N N . ILE A 1 76 ? -8.908 -3.229 -10.303 1.00 94.81 76 ILE A N 1
ATOM 509 C CA . ILE A 1 76 ? -8.384 -2.329 -11.344 1.00 94.81 76 ILE A CA 1
ATOM 510 C C . ILE A 1 76 ? -7.372 -3.053 -12.238 1.00 94.81 76 ILE A C 1
ATOM 512 O O . ILE A 1 76 ? -7.431 -2.906 -13.455 1.00 94.81 76 ILE A O 1
ATOM 516 N N . LEU A 1 77 ? -6.463 -3.835 -11.650 1.00 90.69 77 LEU A N 1
ATOM 517 C CA . LEU A 1 77 ? -5.492 -4.628 -12.408 1.00 90.69 77 LEU A CA 1
ATOM 518 C C . LEU A 1 77 ? -6.148 -5.748 -13.217 1.00 90.69 77 LEU A C 1
ATOM 520 O O . LEU A 1 77 ? -5.633 -6.102 -14.264 1.00 90.69 77 LEU A O 1
ATOM 524 N N . TRP A 1 78 ? -7.263 -6.301 -12.740 1.00 92.12 78 TRP A N 1
ATOM 525 C CA . TRP A 1 78 ? -8.004 -7.342 -13.447 1.00 92.12 78 TRP A CA 1
ATOM 526 C C . TRP A 1 78 ? -8.774 -6.810 -14.663 1.00 92.12 78 TRP A C 1
ATOM 528 O O . TRP A 1 78 ? -8.924 -7.514 -15.656 1.00 92.12 78 TRP A O 1
ATOM 538 N N . TYR A 1 79 ? -9.291 -5.582 -14.580 1.00 90.38 79 TYR A N 1
ATOM 539 C CA . TYR A 1 79 ? -10.058 -4.952 -15.661 1.00 90.38 79 TYR A CA 1
ATOM 540 C C . TYR A 1 79 ? -9.191 -4.255 -16.722 1.00 90.38 79 TYR A C 1
ATOM 542 O O . TYR A 1 79 ? -9.739 -3.794 -17.725 1.00 90.38 79 TYR A O 1
ATOM 550 N N . ARG A 1 80 ? -7.878 -4.139 -16.503 1.00 78.00 80 ARG A N 1
ATOM 551 C CA . ARG A 1 80 ? -6.919 -3.563 -17.457 1.00 78.00 80 ARG A CA 1
ATOM 552 C C . ARG A 1 80 ? -6.183 -4.642 -18.231 1.00 78.00 80 ARG A C 1
ATOM 554 O O . ARG A 1 80 ? -5.869 -4.347 -19.404 1.00 78.00 80 ARG A O 1
#